Protein AF-A0A357N5X6-F1 (afdb_monomer_lite)

Structure (mmCIF, N/CA/C/O backbone):
data_AF-A0A357N5X6-F1
#
_entry.id   AF-A0A357N5X6-F1
#
loop_
_atom_site.group_PDB
_atom_site.id
_atom_site.type_symbol
_atom_site.label_atom_id
_atom_site.label_alt_id
_atom_site.label_comp_id
_atom_site.label_asym_id
_atom_site.label_entity_id
_atom_site.label_seq_id
_atom_site.pdbx_PDB_ins_code
_atom_site.Cartn_x
_atom_site.Cartn_y
_atom_site.Cartn_z
_atom_site.occupancy
_atom_site.B_iso_or_equiv
_atom_site.auth_seq_id
_atom_site.auth_comp_id
_atom_site.auth_asym_id
_atom_site.auth_atom_id
_atom_site.pdbx_PDB_model_num
ATOM 1 N N . GLU A 1 1 ? -4.873 -5.073 21.245 1.00 62.59 1 GLU A N 1
ATOM 2 C CA . GLU A 1 1 ? -4.700 -4.259 20.022 1.00 62.59 1 GLU A CA 1
ATOM 3 C C . GLU A 1 1 ? -4.965 -5.057 18.749 1.00 62.59 1 GLU A C 1
ATOM 5 O O . GLU A 1 1 ? -6.007 -4.837 1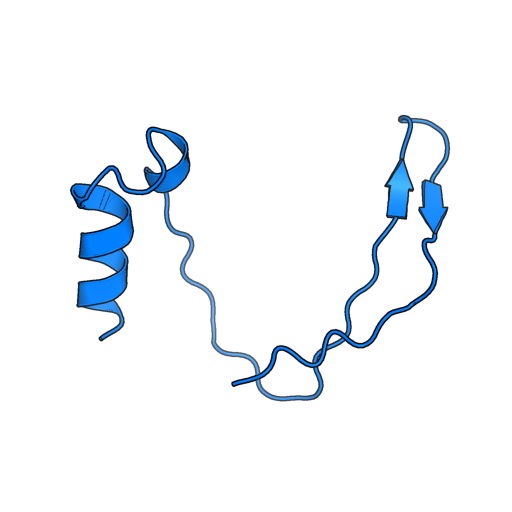8.155 1.00 62.59 1 GLU A O 1
ATOM 10 N N . ALA A 1 2 ? -4.127 -6.029 18.356 1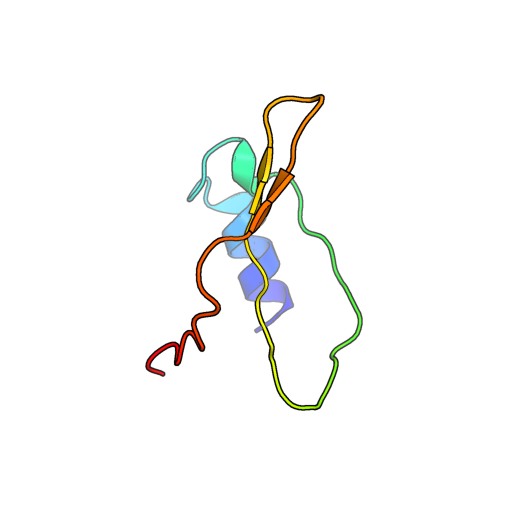.00 70.44 2 ALA A N 1
ATOM 11 C CA . ALA A 1 2 ? -4.385 -6.831 17.146 1.00 70.44 2 ALA A CA 1
ATOM 12 C C . ALA A 1 2 ? -5.709 -7.625 17.206 1.00 70.44 2 ALA A C 1
ATOM 14 O O . ALA A 1 2 ? -6.481 -7.622 16.252 1.00 70.44 2 ALA A O 1
ATOM 15 N N . GLU A 1 3 ? -6.010 -8.257 18.345 1.00 73.81 3 GLU A N 1
ATOM 16 C CA . GLU A 1 3 ? -7.279 -8.979 18.543 1.00 73.81 3 GLU A CA 1
ATOM 17 C C . GLU A 1 3 ? -8.501 -8.050 18.521 1.00 73.81 3 GLU A C 1
ATOM 19 O O . GLU A 1 3 ? -9.558 -8.432 18.017 1.00 73.81 3 GLU A O 1
ATOM 24 N N . ASP A 1 4 ? -8.349 -6.826 19.030 1.00 76.19 4 ASP A N 1
ATOM 25 C CA . ASP A 1 4 ? -9.410 -5.818 19.045 1.00 76.19 4 ASP A CA 1
ATOM 26 C C . ASP A 1 4 ? -9.662 -5.285 17.629 1.00 76.19 4 ASP A C 1
ATOM 28 O O . ASP A 1 4 ? -10.806 -5.244 17.189 1.00 76.19 4 ASP A O 1
ATOM 32 N N . ALA A 1 5 ? -8.601 -5.013 16.858 1.00 74.38 5 ALA A N 1
ATOM 33 C CA . ALA A 1 5 ? -8.698 -4.607 15.456 1.00 74.38 5 ALA A CA 1
ATOM 34 C C . ALA A 1 5 ? -9.387 -5.674 14.589 1.00 74.38 5 ALA A C 1
ATOM 36 O O . ALA A 1 5 ? -10.232 -5.351 13.756 1.00 74.38 5 ALA A O 1
ATOM 37 N N . VAL A 1 6 ? -9.079 -6.958 14.816 1.00 74.75 6 VAL A N 1
ATOM 38 C CA . VAL A 1 6 ? -9.752 -8.074 14.132 1.00 74.75 6 VAL A CA 1
ATOM 39 C C . VAL A 1 6 ? -11.237 -8.124 14.495 1.00 74.75 6 VAL A C 1
ATOM 41 O O . VAL A 1 6 ? -12.077 -8.316 13.613 1.00 74.75 6 VAL A O 1
ATOM 44 N N . ARG A 1 7 ? -11.587 -7.934 15.773 1.00 74.56 7 ARG A N 1
ATOM 45 C CA . ARG A 1 7 ? -12.991 -7.883 16.205 1.00 74.56 7 ARG A CA 1
ATOM 46 C C . ARG A 1 7 ? -13.720 -6.700 15.581 1.00 74.56 7 ARG A C 1
ATOM 48 O O . ARG A 1 7 ? -14.815 -6.902 15.061 1.00 74.56 7 ARG A O 1
ATOM 55 N N . ASP A 1 8 ? -13.125 -5.517 15.559 1.00 69.94 8 ASP A N 1
ATOM 56 C CA . ASP A 1 8 ? -13.734 -4.318 14.978 1.00 69.94 8 ASP A CA 1
ATOM 57 C C . ASP A 1 8 ? -13.953 -4.460 13.463 1.00 69.94 8 ASP A C 1
ATOM 59 O O . ASP A 1 8 ? -15.036 -4.140 12.965 1.00 69.94 8 ASP A O 1
ATOM 63 N N . MET A 1 9 ? -12.977 -5.019 12.735 1.00 67.00 9 MET A N 1
ATOM 64 C CA . MET A 1 9 ? -13.083 -5.258 11.289 1.00 67.00 9 MET A CA 1
ATOM 65 C C . MET A 1 9 ? -14.163 -6.290 10.932 1.00 67.00 9 MET A C 1
ATOM 67 O O . MET A 1 9 ? -14.902 -6.082 9.971 1.00 67.00 9 MET A O 1
ATOM 71 N N . LEU A 1 10 ? -14.282 -7.375 11.709 1.00 67.56 10 LEU A N 1
ATOM 72 C CA . LEU A 1 10 ? -15.192 -8.492 11.417 1.00 67.56 10 LEU A CA 1
ATOM 73 C C . LEU A 1 10 ? -16.615 -8.309 11.975 1.00 67.56 10 LEU A C 1
ATOM 75 O O . LEU A 1 10 ? -17.558 -8.865 11.416 1.00 67.56 10 LEU A O 1
ATOM 79 N N . SER A 1 11 ? -16.791 -7.587 13.088 1.00 61.62 11 SER A N 1
ATOM 80 C CA . SER A 1 11 ? -18.076 -7.513 13.811 1.00 61.62 11 SER A CA 1
ATOM 81 C C . SER A 1 11 ? -18.800 -6.169 13.700 1.00 61.62 11 SER A C 1
ATOM 83 O O . SER A 1 11 ? -20.013 -6.116 13.899 1.00 61.62 11 SER A O 1
ATOM 85 N N . GLY A 1 12 ? -18.095 -5.091 13.338 1.00 58.34 12 GLY A N 1
ATOM 86 C CA . GLY A 1 12 ? -18.652 -3.736 13.290 1.00 58.34 12 GLY A CA 1
ATOM 87 C C . GLY A 1 12 ? -19.390 -3.370 12.000 1.00 58.34 12 GLY A C 1
ATOM 88 O O . GLY A 1 12 ? -19.922 -2.266 11.908 1.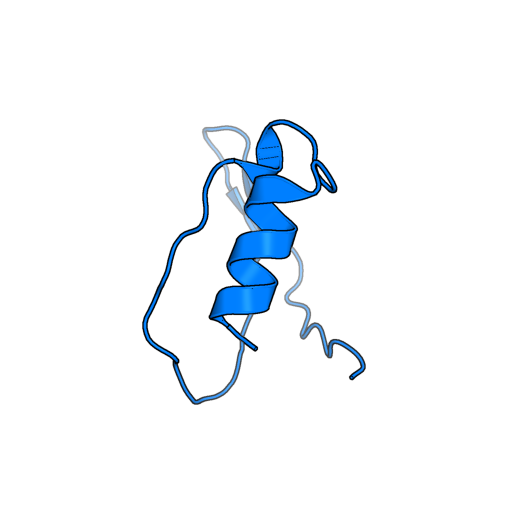00 58.34 12 GLY A O 1
ATOM 89 N N . ASN A 1 13 ? -19.404 -4.248 10.987 1.00 58.47 13 ASN A N 1
ATOM 90 C CA . ASN A 1 13 ? -19.936 -3.972 9.641 1.00 58.47 13 ASN A CA 1
ATOM 91 C C . ASN A 1 13 ? -19.398 -2.660 9.018 1.00 58.47 13 ASN A C 1
ATOM 93 O O . ASN A 1 13 ? -20.017 -2.091 8.119 1.00 58.47 13 ASN A O 1
ATOM 97 N N . ALA A 1 14 ? -18.245 -2.171 9.494 1.00 61.34 14 ALA A N 1
ATOM 98 C CA . ALA A 1 14 ? -17.684 -0.868 9.134 1.00 61.34 14 ALA A CA 1
ATOM 99 C C . ALA A 1 14 ? -17.334 -0.768 7.639 1.00 61.34 14 ALA A C 1
ATOM 101 O O . ALA A 1 14 ? -17.325 0.321 7.072 1.00 61.34 14 ALA A O 1
ATOM 102 N N . PHE A 1 15 ? -17.104 -1.918 6.999 1.00 62.53 15 PHE A N 1
ATOM 103 C CA . PHE A 1 15 ? -16.805 -2.048 5.573 1.00 62.53 15 PHE A CA 1
ATOM 104 C C . PHE A 1 15 ? -17.850 -2.886 4.813 1.00 62.53 15 PHE A C 1
ATOM 106 O O . PHE A 1 15 ? -17.602 -3.302 3.682 1.00 62.53 15 PHE A O 1
ATOM 113 N N . GLY A 1 16 ? -19.018 -3.152 5.412 1.00 67.31 16 GLY A N 1
ATOM 114 C CA . GLY A 1 16 ? -20.006 -4.073 4.841 1.00 67.31 16 GLY A CA 1
ATOM 115 C C . GLY A 1 16 ? -19.438 -5.487 4.645 1.00 67.31 16 GLY A C 1
ATOM 116 O O . GLY A 1 16 ? -18.540 -5.914 5.373 1.00 67.31 16 GLY A O 1
ATOM 117 N N . ASP A 1 17 ? -19.894 -6.186 3.600 1.00 65.88 17 ASP A N 1
ATOM 118 C CA . ASP A 1 17 ? -19.438 -7.547 3.260 1.00 65.88 17 ASP A CA 1
ATOM 119 C C . ASP A 1 17 ? -17.921 -7.643 2.990 1.00 65.88 17 ASP A C 1
ATOM 121 O O . ASP A 1 17 ? -17.325 -8.710 3.147 1.00 65.88 17 ASP A O 1
ATOM 125 N N . ALA A 1 18 ? -17.268 -6.533 2.618 1.00 64.44 18 ALA A N 1
ATOM 126 C CA . ALA A 1 18 ? -15.826 -6.491 2.361 1.00 64.44 18 ALA A CA 1
ATOM 127 C C . ALA A 1 18 ? -14.980 -6.667 3.637 1.00 64.44 18 ALA A C 1
ATOM 129 O O . ALA A 1 18 ? -13.814 -7.046 3.547 1.00 64.44 18 ALA A O 1
ATOM 130 N N . GLY A 1 19 ? -15.560 -6.434 4.820 1.00 62.38 19 GLY A N 1
ATOM 131 C CA . GLY A 1 19 ? -14.897 -6.628 6.112 1.00 62.38 19 GLY A CA 1
ATOM 132 C C . GLY A 1 19 ? -14.890 -8.075 6.609 1.00 62.38 19 GLY A C 1
ATOM 133 O O . GLY A 1 19 ? -14.282 -8.347 7.633 1.00 62.38 19 GLY A O 1
ATOM 134 N N . ALA A 1 20 ? -15.537 -9.018 5.914 1.00 67.25 20 ALA A N 1
ATOM 135 C CA . ALA A 1 20 ? -15.806 -10.366 6.430 1.00 67.25 20 ALA A CA 1
ATOM 136 C C . ALA A 1 20 ? -14.589 -11.314 6.477 1.00 67.25 20 ALA A C 1
ATOM 138 O O . ALA A 1 20 ? -14.711 -12.452 6.938 1.00 67.25 20 ALA A O 1
ATOM 139 N N . ARG A 1 21 ? -13.420 -10.893 5.979 1.00 73.81 21 ARG A N 1
ATOM 140 C CA . ARG A 1 21 ? -12.220 -11.734 5.924 1.00 73.81 21 ARG A CA 1
ATOM 141 C C . ARG A 1 21 ? -10.965 -10.937 6.246 1.00 73.81 21 ARG A C 1
ATOM 143 O O . ARG A 1 21 ? -10.649 -9.970 5.566 1.00 73.81 21 ARG A O 1
ATOM 150 N N . VAL A 1 22 ? -10.212 -11.431 7.223 1.00 78.50 22 VAL A N 1
ATOM 151 C CA . VAL A 1 22 ? -8.895 -10.907 7.598 1.00 78.50 22 VAL A CA 1
ATOM 152 C C . VAL A 1 22 ? -7.820 -11.917 7.198 1.00 78.50 22 VAL A C 1
ATOM 154 O O . VAL A 1 22 ? -8.025 -13.129 7.312 1.00 78.50 22 VAL A O 1
ATOM 157 N N . VAL A 1 23 ? -6.684 -11.419 6.710 1.00 82.31 23 VAL A N 1
ATOM 158 C CA . VAL A 1 23 ? -5.467 -12.204 6.465 1.00 82.31 23 VAL A CA 1
ATOM 159 C C . VAL A 1 23 ? -4.429 -11.769 7.492 1.00 82.31 23 VAL A C 1
ATOM 161 O O . VAL A 1 23 ? -4.240 -10.576 7.701 1.00 82.31 23 VAL A O 1
ATOM 164 N N . ILE A 1 24 ? -3.806 -12.739 8.160 1.00 84.44 24 ILE A N 1
ATOM 165 C CA . ILE A 1 24 ? -2.733 -12.506 9.128 1.00 84.44 24 ILE A CA 1
ATOM 166 C C . ILE A 1 24 ? -1.429 -12.931 8.459 1.00 84.44 24 ILE A C 1
ATOM 168 O O . ILE A 1 24 ? -1.321 -14.068 7.998 1.00 84.44 24 ILE A O 1
ATOM 172 N N . GLU A 1 25 ? -0.463 -12.023 8.414 1.00 85.31 25 GLU A N 1
ATOM 173 C CA . GLU A 1 25 ? 0.865 -12.236 7.842 1.00 85.31 25 GLU A CA 1
ATOM 174 C C . GLU A 1 25 ? 1.965 -11.877 8.847 1.00 85.31 25 GLU A C 1
ATOM 176 O O . GLU A 1 25 ? 1.705 -11.267 9.888 1.00 85.31 25 GLU A O 1
ATOM 181 N N . GLU A 1 26 ? 3.187 -12.328 8.569 1.00 88.00 26 GLU A N 1
ATOM 182 C CA . GLU A 1 26 ? 4.353 -12.005 9.388 1.00 88.00 26 GLU A CA 1
ATOM 183 C C . GLU A 1 26 ? 4.722 -10.526 9.228 1.00 88.00 26 GLU A C 1
ATOM 185 O O . GLU A 1 26 ? 4.629 -9.962 8.139 1.00 88.00 26 GLU A O 1
ATOM 190 N N . PHE A 1 27 ? 5.148 -9.897 10.322 1.00 86.75 27 PHE A N 1
ATOM 191 C CA . PHE A 1 27 ? 5.629 -8.523 10.280 1.00 86.75 27 PHE A CA 1
ATOM 192 C C . PHE A 1 27 ? 6.972 -8.458 9.545 1.00 86.75 27 PHE A C 1
ATOM 194 O O . PHE A 1 27 ? 7.916 -9.149 9.925 1.00 86.75 27 PHE A O 1
ATOM 201 N N . LEU A 1 28 ? 7.062 -7.601 8.530 1.00 87.00 28 LEU A N 1
ATOM 202 C CA . LEU A 1 28 ? 8.292 -7.355 7.782 1.00 87.00 28 LEU A CA 1
ATOM 203 C C . LEU A 1 28 ? 8.872 -5.991 8.165 1.00 87.00 28 LEU A C 1
ATOM 205 O O . LEU A 1 28 ? 8.153 -4.992 8.167 1.00 87.00 28 LEU A O 1
ATOM 209 N N . ASP A 1 29 ? 10.171 -5.946 8.465 1.00 89.56 29 ASP A N 1
ATOM 210 C CA . ASP A 1 29 ? 10.919 -4.707 8.666 1.00 89.56 29 ASP A CA 1
ATOM 211 C C . ASP A 1 29 ? 11.681 -4.299 7.394 1.00 89.56 29 ASP A C 1
ATOM 213 O O . ASP A 1 29 ? 12.109 -5.140 6.604 1.00 89.56 29 ASP A O 1
ATOM 217 N N . GLY A 1 30 ? 11.846 -2.992 7.178 1.00 87.31 30 GLY A N 1
ATOM 218 C CA . GLY A 1 30 ? 12.583 -2.460 6.031 1.00 87.31 30 GLY A CA 1
ATOM 219 C C . GLY A 1 30 ? 11.931 -1.237 5.393 1.00 87.31 30 GLY A C 1
ATOM 220 O O . GLY A 1 30 ? 11.036 -0.617 5.963 1.00 87.31 30 GLY A O 1
ATOM 221 N N . GLU A 1 31 ? 12.423 -0.866 4.209 1.00 83.81 31 GLU A N 1
ATOM 222 C CA . GLU A 1 31 ? 11.875 0.238 3.418 1.00 83.81 31 GLU A CA 1
ATOM 223 C C . GLU A 1 31 ? 10.668 -0.238 2.598 1.00 83.81 31 GLU A C 1
ATOM 225 O O . GLU A 1 31 ? 10.757 -1.205 1.839 1.00 83.81 31 GLU A O 1
ATOM 230 N N . GLU A 1 32 ? 9.541 0.459 2.736 1.00 81.94 32 GLU A N 1
ATOM 231 C CA . GLU A 1 32 ? 8.339 0.187 1.953 1.00 81.94 32 GLU A CA 1
ATOM 232 C C . GLU A 1 32 ? 8.429 0.850 0.572 1.00 81.94 32 GLU A C 1
ATOM 234 O O . GLU A 1 32 ? 8.689 2.049 0.446 1.00 81.94 32 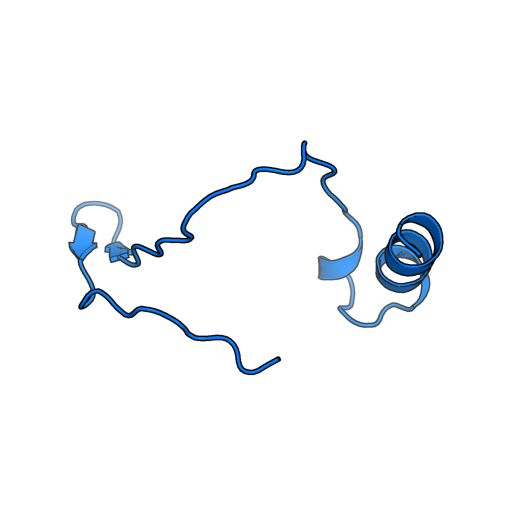GLU A O 1
ATOM 239 N N . ALA A 1 33 ? 8.156 0.080 -0.482 1.00 80.31 33 ALA A N 1
ATOM 240 C CA . ALA A 1 33 ? 8.052 0.584 -1.845 1.00 80.31 33 ALA A CA 1
ATOM 241 C C . ALA A 1 33 ? 6.741 0.120 -2.481 1.00 80.31 33 ALA A C 1
ATOM 243 O O . ALA A 1 33 ? 6.365 -1.047 -2.381 1.00 80.31 33 ALA A O 1
ATOM 244 N N . SER A 1 34 ? 6.055 1.032 -3.174 1.00 78.56 34 SER A N 1
ATOM 245 C CA . SER A 1 34 ? 4.827 0.717 -3.904 1.00 7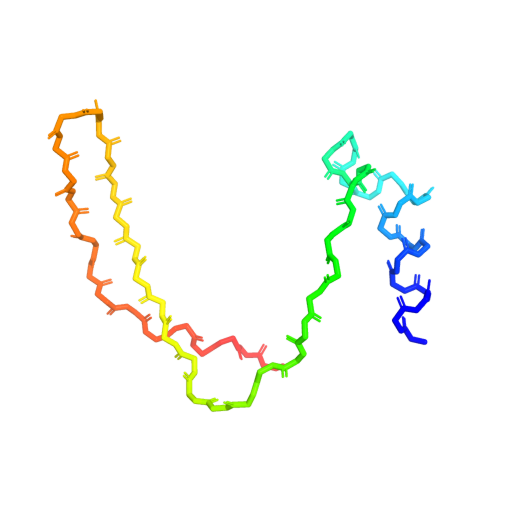8.56 34 SER A CA 1
ATOM 246 C C . SER A 1 34 ? 5.041 0.833 -5.414 1.00 78.56 34 SER A C 1
ATOM 248 O O . SER A 1 34 ? 5.702 1.752 -5.904 1.00 78.56 34 SER A O 1
ATOM 250 N N . PHE A 1 35 ? 4.484 -0.119 -6.162 1.00 82.19 35 PHE A N 1
ATOM 251 C CA . PHE A 1 35 ? 4.484 -0.118 -7.622 1.00 82.19 35 PHE A CA 1
ATOM 252 C C . PHE A 1 35 ? 3.071 -0.398 -8.120 1.00 82.19 35 PHE A C 1
ATOM 254 O O . PHE A 1 35 ? 2.512 -1.465 -7.876 1.00 82.19 35 PHE A O 1
ATOM 261 N N . ILE A 1 36 ? 2.483 0.582 -8.801 1.00 86.94 36 ILE A N 1
ATOM 262 C CA . ILE A 1 36 ? 1.091 0.537 -9.249 1.00 86.94 36 ILE A CA 1
ATOM 263 C C . ILE A 1 36 ? 1.083 0.496 -10.774 1.00 86.94 36 ILE A C 1
ATOM 265 O O . ILE A 1 36 ? 1.852 1.192 -11.436 1.00 86.94 36 ILE A O 1
ATOM 269 N N . SER A 1 37 ? 0.227 -0.343 -11.350 1.00 90.06 37 SER A N 1
ATOM 270 C CA . SER A 1 37 ? 0.057 -0.461 -12.798 1.00 90.06 37 SER A CA 1
ATOM 271 C C . SER A 1 37 ? -1.415 -0.627 -13.150 1.00 90.06 37 SER A C 1
ATOM 273 O O . SER A 1 37 ? -2.153 -1.308 -12.440 1.00 90.06 37 SER A O 1
ATOM 275 N N . MET A 1 38 ? -1.835 -0.026 -14.261 1.00 92.56 38 MET A N 1
ATOM 276 C CA . MET A 1 38 ? -3.161 -0.238 -14.843 1.00 92.56 38 MET A CA 1
ATOM 277 C C . MET A 1 38 ? -3.070 -1.324 -15.917 1.00 92.56 38 MET A C 1
ATOM 279 O O . MET A 1 38 ? -2.151 -1.293 -16.734 1.00 92.56 38 MET A O 1
ATOM 283 N N . VAL A 1 39 ? -3.991 -2.292 -15.908 1.00 94.38 39 VAL A N 1
ATOM 284 C CA . VAL A 1 39 ? -3.911 -3.491 -16.760 1.00 94.38 39 VAL A CA 1
ATOM 285 C C . VAL A 1 39 ? -5.255 -3.747 -17.450 1.00 94.38 39 VAL A C 1
ATOM 287 O O . VAL A 1 39 ? -6.295 -3.650 -16.802 1.00 94.38 39 VAL A O 1
ATOM 290 N N . ASP A 1 40 ? -5.239 -4.094 -18.742 1.00 92.25 40 ASP A N 1
ATOM 291 C CA . ASP A 1 40 ? -6.440 -4.380 -19.559 1.00 92.25 40 ASP A CA 1
ATOM 292 C C . ASP A 1 40 ? -6.581 -5.863 -19.974 1.00 92.25 40 ASP A C 1
ATOM 294 O O . ASP A 1 40 ? -7.388 -6.215 -20.833 1.00 92.25 40 ASP A O 1
ATOM 298 N N . GLY A 1 41 ? -5.794 -6.744 -19.351 1.00 90.81 41 GLY A N 1
ATOM 299 C CA . GLY A 1 41 ? -5.735 -8.182 -19.637 1.00 90.81 41 GLY A CA 1
ATOM 300 C C . GLY A 1 41 ? -4.704 -8.576 -20.700 1.00 90.81 41 GLY A C 1
ATOM 301 O O . GLY A 1 41 ? -4.340 -9.749 -20.767 1.00 90.81 41 GLY A O 1
ATOM 302 N N . VAL A 1 42 ? -4.190 -7.622 -21.484 1.00 94.19 42 VAL A N 1
ATOM 303 C CA . VAL A 1 42 ? -3.143 -7.855 -22.499 1.00 94.19 42 VAL A CA 1
ATOM 304 C C . VAL A 1 42 ? -1.926 -6.962 -22.258 1.00 94.19 42 VAL A C 1
ATOM 306 O O . VAL A 1 42 ? -0.791 -7.394 -22.451 1.00 94.19 42 VAL A O 1
ATOM 309 N N . HIS A 1 43 ? -2.146 -5.738 -21.789 1.00 92.25 43 HIS A N 1
ATOM 310 C CA . HIS A 1 43 ? -1.112 -4.744 -21.546 1.00 92.25 43 HIS A CA 1
ATOM 311 C C . HIS A 1 43 ? -1.112 -4.313 -20.084 1.00 92.25 43 HIS A C 1
ATOM 313 O O . HIS A 1 43 ? -2.165 -4.183 -19.461 1.00 92.25 43 HIS A O 1
ATOM 319 N N . ALA A 1 44 ? 0.082 -4.041 -19.559 1.00 92.06 44 ALA A N 1
ATOM 320 C CA . ALA A 1 44 ? 0.280 -3.390 -18.273 1.00 92.06 44 ALA A CA 1
ATOM 321 C C . ALA A 1 44 ? 0.961 -2.037 -18.500 1.00 92.06 44 ALA A C 1
ATOM 323 O O . ALA A 1 44 ? 2.023 -1.971 -19.121 1.00 92.06 44 ALA A O 1
ATOM 324 N N . LEU A 1 45 ? 0.349 -0.967 -17.999 1.00 92.25 45 LEU A N 1
ATOM 325 C CA . LEU A 1 45 ? 0.891 0.385 -18.023 1.00 92.25 45 LEU A CA 1
ATOM 326 C C . LEU A 1 45 ? 1.388 0.752 -16.615 1.00 92.25 45 LEU A C 1
ATOM 328 O O . LEU A 1 45 ? 0.557 0.960 -15.722 1.00 92.25 45 LEU A O 1
ATOM 332 N N . PRO A 1 46 ? 2.715 0.847 -16.406 1.00 89.56 46 PRO A N 1
ATOM 333 C CA . PRO A 1 46 ? 3.283 1.317 -15.150 1.00 89.56 46 PRO A CA 1
ATOM 334 C C . PRO A 1 46 ? 2.841 2.747 -14.862 1.00 89.56 46 PRO A C 1
ATOM 336 O O . PRO A 1 46 ? 2.965 3.627 -15.717 1.00 89.56 46 PRO A O 1
ATOM 339 N N . MET A 1 47 ? 2.353 2.992 -13.650 1.00 86.38 47 MET A N 1
ATOM 340 C CA . MET A 1 47 ? 2.121 4.350 -13.170 1.00 86.38 47 MET A CA 1
ATOM 341 C C . MET A 1 47 ? 3.429 4.931 -12.623 1.00 86.38 47 MET A C 1
ATOM 343 O O . MET A 1 47 ? 4.335 4.192 -12.235 1.00 86.38 47 MET A O 1
ATOM 347 N N . ALA A 1 48 ? 3.544 6.263 -12.611 1.00 76.12 48 ALA A N 1
ATOM 348 C CA . ALA A 1 48 ? 4.707 6.927 -12.031 1.00 76.12 48 ALA A CA 1
ATOM 349 C C . ALA A 1 48 ? 4.905 6.461 -10.580 1.00 76.12 48 ALA A C 1
ATOM 351 O O . ALA A 1 48 ? 3.953 6.444 -9.797 1.00 76.12 48 ALA A O 1
ATOM 352 N N . THR A 1 49 ? 6.134 6.073 -10.236 1.00 65.62 49 THR A N 1
ATOM 353 C CA . THR A 1 49 ? 6.470 5.620 -8.885 1.00 65.62 49 THR A CA 1
ATOM 354 C C . THR A 1 49 ? 6.230 6.759 -7.904 1.00 65.62 49 THR A C 1
ATOM 356 O O . THR A 1 49 ? 6.780 7.849 -8.075 1.00 65.62 49 THR A O 1
ATOM 359 N N . SER A 1 50 ? 5.420 6.513 -6.881 1.00 62.62 50 SER A N 1
ATOM 360 C CA . SER A 1 50 ? 5.168 7.461 -5.802 1.00 62.62 50 SER A CA 1
ATOM 361 C C . SER A 1 50 ? 5.591 6.813 -4.488 1.00 62.62 50 SER A C 1
ATOM 363 O O . SER A 1 50 ? 5.218 5.673 -4.208 1.00 62.62 50 SER A O 1
ATOM 365 N N . GLN A 1 51 ? 6.405 7.517 -3.703 1.00 58.84 51 GLN A N 1
ATOM 366 C CA . GLN A 1 51 ? 6.605 7.175 -2.298 1.00 58.84 51 GLN A CA 1
ATOM 367 C C . GLN A 1 51 ? 5.434 7.782 -1.527 1.00 58.84 51 GLN A C 1
ATOM 369 O O . GLN A 1 51 ? 5.394 8.995 -1.304 1.00 58.84 51 GLN A O 1
ATOM 374 N N . ASP A 1 52 ? 4.454 6.950 -1.173 1.00 60.59 52 ASP A N 1
ATOM 375 C CA . ASP A 1 52 ? 3.367 7.366 -0.293 1.00 60.59 52 ASP A CA 1
ATOM 376 C C . ASP A 1 52 ? 3.931 7.494 1.124 1.00 60.59 52 ASP A C 1
ATOM 378 O O . ASP A 1 52 ? 3.980 6.536 1.891 1.00 60.59 52 ASP A O 1
ATOM 382 N N . HIS A 1 53 ? 4.410 8.687 1.478 1.00 57.53 53 HIS A N 1
ATOM 383 C CA . HIS A 1 53 ? 4.624 9.024 2.878 1.00 57.53 53 HIS A CA 1
ATOM 384 C C . HIS A 1 53 ? 3.243 9.168 3.516 1.00 57.53 53 HIS A C 1
ATOM 386 O O . HIS A 1 53 ? 2.729 10.286 3.632 1.00 57.53 53 HIS A O 1
ATOM 392 N N . LYS A 1 54 ? 2.630 8.046 3.920 1.00 52.22 54 LYS A N 1
ATOM 393 C CA . LYS A 1 54 ? 1.475 8.084 4.817 1.00 52.22 54 LYS A CA 1
ATOM 394 C C . LYS A 1 54 ? 1.866 8.964 5.996 1.00 52.22 54 LYS A C 1
ATOM 396 O O . LYS A 1 54 ? 2.772 8.634 6.761 1.00 52.22 54 LYS A O 1
ATOM 401 N N . ARG A 1 55 ? 1.230 10.132 6.104 1.00 49.62 55 ARG A N 1
ATOM 402 C CA . ARG A 1 55 ? 1.342 10.947 7.310 1.00 49.62 55 ARG A CA 1
ATOM 403 C C . ARG A 1 55 ? 0.796 10.104 8.455 1.00 49.62 55 ARG A C 1
ATOM 405 O O . ARG A 1 55 ? -0.374 9.728 8.415 1.00 49.62 55 ARG A O 1
ATOM 412 N N . VAL A 1 56 ? 1.688 9.800 9.396 1.00 45.09 56 VAL A N 1
ATOM 413 C CA . VAL A 1 56 ? 1.357 9.342 10.750 1.00 45.09 56 VAL A CA 1
ATOM 414 C C . VAL A 1 56 ? 0.333 10.292 11.363 1.00 45.09 56 VAL A C 1
ATOM 416 O O . VAL A 1 56 ? 0.506 11.523 11.178 1.00 45.09 56 VAL A O 1
#

pLDDT: mean 75.22, std 12.98, range [45.09, 94.38]

Sequence (56 aa):
EAEDAVRDMLSGNAFGDAGARVVIEEFLDGEEASFISMVDGVHALPMATSQDHKRV

Radius of gyration: 16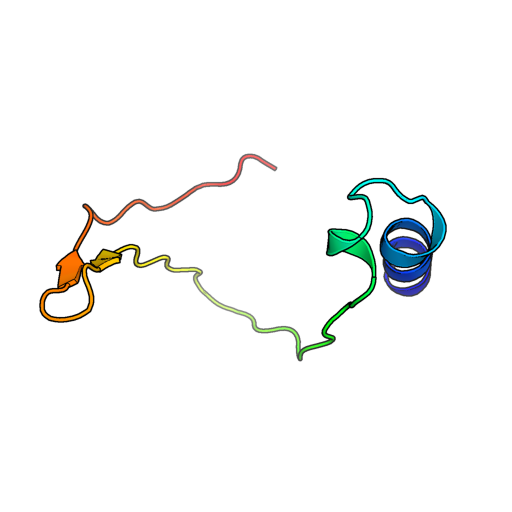.26 Å; chains: 1; bounding box: 33×24×42 Å

Secondary structure (DSSP, 8-state):
-HHHHHHHHHHS-TTGGGGS---------S------EEE-SS-EEEPPP-------

Foldseek 3Di:
DVVVVLCCLCPVCPVPPVSNDDDDDDDDDDDDFDWDWDDDPPDTHTDDTDDPPPDD